Protein AF-A0A959SVX4-F1 (afdb_monomer_lite)

Sequence (154 aa):
MKWILQLVCLLATLPSFAQKDFEGRIIYKFKSKIFDEIGEGNHTRIIKNSSDTITAHFAPGKILITSNEGYEKERKFLILLDSAKAYTLDIDKKTYSVKDLVKTGVKQAERETIAGYTTIPYYNTGLSEKHQGLYVTNWYADDLYFKVPQELEV

Structure (mmCIF, N/CA/C/O backbone):
data_AF-A0A959SVX4-F1
#
_entry.id   AF-A0A959SVX4-F1
#
loop_
_atom_site.group_PDB
_atom_site.id
_atom_site.type_symbol
_atom_site.label_atom_id
_atom_site.label_alt_id
_atom_site.label_comp_id
_atom_site.label_asym_id
_atom_site.label_entity_id
_atom_site.label_seq_id
_atom_site.pdbx_PDB_ins_code
_atom_site.Cartn_x
_atom_site.Cartn_y
_atom_site.Cartn_z
_atom_site.occupancy
_atom_site.B_iso_or_equiv
_atom_site.auth_seq_id
_atom_site.auth_comp_id
_atom_site.auth_asym_id
_atom_site.auth_atom_id
_atom_site.pdbx_PDB_model_num
ATOM 1 N N . MET A 1 1 ? -1.893 -4.531 46.657 1.00 60.78 1 MET A N 1
ATOM 2 C CA . MET A 1 1 ? -2.749 -3.988 45.572 1.00 60.78 1 MET A CA 1
ATOM 3 C C . MET A 1 1 ? -2.085 -2.922 44.698 1.00 60.78 1 MET A C 1
ATOM 5 O O . MET A 1 1 ? -2.149 -3.080 43.491 1.00 60.78 1 MET A O 1
ATOM 9 N N . LYS A 1 2 ? -1.417 -1.886 45.236 1.00 71.62 2 LYS A N 1
ATOM 10 C CA . LYS A 1 2 ? -0.801 -0.807 44.416 1.00 71.62 2 LYS A CA 1
ATOM 11 C C . LYS A 1 2 ? 0.192 -1.297 43.339 1.00 71.62 2 LYS A C 1
ATOM 13 O O . LYS A 1 2 ? 0.177 -0.809 42.218 1.00 71.62 2 LYS A O 1
ATOM 18 N N . TRP A 1 3 ? 0.976 -2.319 43.665 1.00 82.00 3 TRP A N 1
ATOM 19 C CA . TRP A 1 3 ? 1.979 -2.947 42.795 1.00 82.00 3 TRP A CA 1
ATOM 20 C C . TRP A 1 3 ? 1.374 -3.671 41.580 1.00 82.00 3 TRP A C 1
ATOM 22 O O . TRP A 1 3 ? 1.976 -3.700 40.515 1.00 82.00 3 TRP A O 1
ATOM 32 N N . ILE A 1 4 ? 0.157 -4.214 41.720 1.00 88.44 4 ILE A N 1
ATOM 33 C CA . ILE A 1 4 ? -0.547 -4.914 40.633 1.00 88.44 4 ILE A CA 1
ATOM 34 C C . ILE A 1 4 ? -0.997 -3.902 39.576 1.00 88.44 4 ILE A C 1
ATOM 36 O O . ILE A 1 4 ? -0.813 -4.136 38.389 1.00 88.44 4 ILE A O 1
ATOM 40 N N . LEU A 1 5 ? -1.510 -2.742 40.003 1.00 86.44 5 LEU A N 1
ATOM 41 C CA . LEU A 1 5 ? -1.899 -1.663 39.092 1.00 86.44 5 LEU A CA 1
ATOM 42 C C . LEU A 1 5 ? -0.694 -1.136 38.296 1.00 86.44 5 LEU A C 1
ATOM 44 O O . LEU A 1 5 ? -0.789 -0.933 37.092 1.00 86.44 5 LEU A O 1
ATOM 48 N N . GLN A 1 6 ? 0.456 -0.967 38.956 1.00 88.50 6 GLN A N 1
ATOM 49 C CA . GLN A 1 6 ? 1.695 -0.542 38.298 1.00 88.50 6 GLN A CA 1
ATOM 50 C C . GLN A 1 6 ? 2.192 -1.576 37.281 1.00 88.50 6 GLN A C 1
ATOM 52 O O . GLN A 1 6 ? 2.595 -1.199 36.183 1.00 88.50 6 GLN A O 1
ATOM 57 N N . LEU A 1 7 ? 2.108 -2.869 37.614 1.00 89.38 7 LEU A N 1
ATOM 58 C CA . LEU A 1 7 ? 2.470 -3.956 36.706 1.00 89.38 7 LEU A CA 1
ATOM 59 C C . LEU A 1 7 ? 1.551 -3.999 35.475 1.00 89.38 7 LEU A C 1
ATOM 61 O O . LEU A 1 7 ? 2.034 -4.162 34.360 1.00 89.38 7 LEU A O 1
ATOM 65 N N . VAL A 1 8 ? 0.242 -3.801 35.660 1.00 86.38 8 VAL A N 1
ATOM 66 C CA . VAL A 1 8 ? -0.736 -3.764 34.560 1.00 86.38 8 VAL A CA 1
ATOM 67 C C . VAL A 1 8 ? -0.506 -2.553 33.651 1.00 86.38 8 VAL A C 1
ATOM 69 O O . VAL A 1 8 ? -0.485 -2.715 32.434 1.00 86.38 8 VAL A O 1
ATOM 72 N N . CYS A 1 9 ? -0.254 -1.363 34.206 1.00 83.38 9 CYS A N 1
ATOM 73 C CA . CYS A 1 9 ? 0.084 -0.182 33.402 1.00 83.38 9 CYS A CA 1
ATOM 74 C C . CYS A 1 9 ? 1.396 -0.366 32.620 1.00 83.38 9 CYS A C 1
ATOM 76 O O . CYS A 1 9 ? 1.492 0.048 31.465 1.00 83.38 9 CYS A O 1
ATOM 78 N N . LEU A 1 10 ? 2.397 -1.023 33.216 1.00 81.38 10 LEU A N 1
ATOM 79 C CA . LEU A 1 10 ? 3.652 -1.341 32.535 1.00 81.38 10 LEU A CA 1
ATOM 80 C C . LEU A 1 10 ? 3.422 -2.341 31.388 1.00 81.38 10 LEU A C 1
ATOM 82 O O . LEU A 1 10 ? 3.851 -2.098 30.266 1.00 81.38 10 LEU A O 1
ATOM 86 N N . LEU A 1 11 ? 2.680 -3.424 31.634 1.00 81.50 11 LEU A N 1
ATOM 87 C CA . LEU A 1 11 ? 2.371 -4.440 30.621 1.00 81.50 11 LEU A CA 1
ATOM 88 C C . LEU A 1 11 ? 1.507 -3.897 29.473 1.00 81.50 11 LEU A C 1
ATOM 90 O O . LEU A 1 11 ? 1.694 -4.312 28.334 1.00 81.50 11 LEU A O 1
ATOM 94 N N . ALA A 1 12 ? 0.615 -2.940 29.741 1.00 76.00 12 ALA A N 1
ATOM 95 C CA . ALA A 1 12 ? -0.225 -2.307 28.723 1.00 76.00 12 ALA A CA 1
ATOM 96 C C . ALA A 1 12 ? 0.541 -1.351 27.789 1.00 76.00 12 ALA A C 1
ATOM 98 O O . ALA A 1 12 ? 0.088 -1.097 26.677 1.00 76.00 12 ALA A O 1
ATOM 99 N N . THR A 1 13 ? 1.701 -0.829 28.206 1.00 72.75 13 THR A N 1
ATOM 100 C CA . THR A 1 13 ? 2.505 0.103 27.385 1.00 72.75 13 THR A CA 1
ATOM 101 C C . THR A 1 13 ? 3.544 -0.592 26.506 1.00 72.75 13 THR A C 1
ATOM 103 O O . THR A 1 13 ? 3.947 -0.037 25.487 1.00 72.75 13 THR A O 1
ATOM 106 N N . LEU A 1 14 ? 3.937 -1.824 26.843 1.00 68.44 14 LEU A N 1
ATOM 107 C CA . LEU A 1 14 ? 4.858 -2.642 26.048 1.00 68.44 14 LEU A CA 1
ATOM 108 C C . LEU A 1 14 ? 4.376 -2.966 24.614 1.00 68.44 14 LEU A C 1
ATOM 110 O O . LEU A 1 14 ? 5.198 -2.850 23.702 1.00 68.44 14 LEU A O 1
ATOM 114 N N . PRO A 1 15 ? 3.102 -3.334 24.347 1.00 66.38 15 PRO A N 1
ATOM 115 C CA . PRO A 1 15 ? 2.670 -3.670 22.987 1.00 66.38 15 PRO A CA 1
ATOM 116 C C . PRO A 1 15 ? 2.702 -2.474 22.026 1.00 66.38 15 PRO A C 1
ATOM 118 O O . PRO A 1 15 ? 2.961 -2.666 20.840 1.00 66.38 15 PRO A O 1
ATOM 121 N N . SER A 1 16 ? 2.548 -1.241 22.521 1.00 60.62 16 SER A N 1
ATOM 122 C CA . SER A 1 16 ? 2.612 -0.032 21.685 1.00 60.62 16 SER A CA 1
ATOM 123 C C . SER A 1 16 ? 3.992 0.210 21.065 1.00 60.62 16 SER A C 1
ATOM 125 O O . SER A 1 16 ? 4.091 0.871 20.036 1.00 60.62 16 SER A O 1
ATOM 127 N N . PHE A 1 17 ? 5.061 -0.340 21.650 1.00 58.19 17 PHE A N 1
ATOM 128 C CA . PHE A 1 17 ? 6.414 -0.258 21.088 1.00 58.19 17 PHE A CA 1
ATOM 129 C C . PHE A 1 17 ? 6.744 -1.407 20.127 1.00 58.19 17 PHE A C 1
ATOM 131 O O . PHE A 1 17 ? 7.714 -1.311 19.376 1.00 58.19 17 PHE A O 1
ATOM 138 N N . ALA A 1 18 ? 5.961 -2.490 20.134 1.00 56.56 18 ALA A N 1
ATOM 139 C CA . ALA A 1 18 ? 6.241 -3.679 19.330 1.00 56.56 18 ALA A CA 1
ATOM 140 C C . ALA A 1 18 ? 5.742 -3.562 17.881 1.00 56.56 18 ALA A C 1
ATOM 142 O O . ALA A 1 18 ? 6.196 -4.306 17.014 1.00 56.56 18 ALA A O 1
ATOM 143 N N . GLN A 1 19 ? 4.838 -2.622 17.602 1.00 57.16 19 GLN A N 1
ATOM 144 C CA . GLN A 1 19 ? 4.230 -2.450 16.287 1.00 57.16 19 GLN A CA 1
ATOM 145 C C . GLN A 1 19 ? 4.745 -1.168 15.624 1.00 57.16 19 GLN A C 1
ATOM 147 O O . GLN A 1 19 ? 4.005 -0.219 15.392 1.00 57.16 19 GLN A O 1
ATOM 152 N N . LYS A 1 20 ? 6.056 -1.113 15.353 1.00 65.00 20 LYS A N 1
ATOM 153 C CA . LYS A 1 20 ? 6.599 -0.063 14.486 1.00 65.00 20 LYS A CA 1
ATOM 154 C C . LYS A 1 20 ? 6.166 -0.361 13.050 1.00 65.00 20 LYS A C 1
ATOM 156 O O . LYS A 1 20 ? 6.416 -1.462 12.558 1.00 65.00 20 LYS A O 1
ATOM 161 N N . ASP A 1 21 ? 5.548 0.615 12.388 1.00 67.81 21 ASP A N 1
ATOM 162 C CA . ASP A 1 21 ? 5.220 0.514 10.967 1.00 67.81 21 ASP A CA 1
ATOM 163 C C . ASP A 1 21 ? 6.475 0.186 10.148 1.00 67.81 21 ASP A C 1
ATOM 165 O O . ASP A 1 21 ? 7.580 0.662 10.433 1.00 67.81 21 ASP A O 1
ATOM 169 N N . PHE A 1 22 ? 6.317 -0.660 9.129 1.00 73.94 22 PHE A N 1
ATOM 170 C CA . PHE A 1 22 ? 7.431 -1.056 8.276 1.00 73.94 22 PHE A CA 1
ATOM 171 C C . PHE A 1 22 ? 7.953 0.151 7.485 1.00 73.94 22 PHE A C 1
ATOM 173 O O . PHE A 1 22 ? 7.305 0.648 6.565 1.00 73.94 22 PHE A O 1
ATOM 180 N N . GLU A 1 23 ? 9.165 0.580 7.820 1.00 83.06 23 GLU A N 1
ATOM 181 C CA . GLU A 1 23 ? 9.951 1.554 7.069 1.00 83.06 23 GLU A CA 1
ATOM 182 C C . GLU A 1 23 ? 11.105 0.808 6.402 1.00 83.06 23 GLU A C 1
ATOM 184 O O . GLU A 1 23 ? 11.933 0.183 7.068 1.00 83.06 23 GLU A O 1
ATOM 189 N N . GLY A 1 24 ? 11.176 0.838 5.077 1.00 86.12 24 GLY A N 1
ATOM 190 C CA . GLY A 1 24 ? 12.176 0.047 4.375 1.00 86.12 24 GLY A CA 1
ATOM 191 C C . GLY A 1 24 ? 11.952 -0.017 2.879 1.00 86.12 24 GLY A C 1
ATOM 192 O O . GLY A 1 24 ? 11.125 0.696 2.314 1.00 86.12 24 GLY A O 1
ATOM 193 N N . ARG A 1 25 ? 12.715 -0.882 2.212 1.00 91.56 25 ARG A N 1
ATOM 194 C CA . ARG A 1 25 ? 12.551 -1.142 0.782 1.00 91.56 25 ARG A CA 1
ATOM 195 C C . ARG A 1 25 ? 12.384 -2.628 0.526 1.00 91.56 25 ARG A C 1
ATOM 197 O O . ARG A 1 25 ? 13.143 -3.434 1.060 1.00 91.56 25 ARG A O 1
ATOM 204 N N . ILE A 1 26 ? 11.433 -2.969 -0.330 1.00 86.81 26 ILE A N 1
ATOM 205 C CA . ILE A 1 26 ? 11.270 -4.314 -0.876 1.00 86.81 26 ILE A CA 1
ATOM 206 C C . ILE A 1 26 ? 11.646 -4.250 -2.353 1.00 86.81 26 ILE A C 1
ATOM 208 O O . ILE A 1 26 ? 11.149 -3.397 -3.085 1.00 86.81 26 ILE A O 1
ATOM 212 N N . ILE A 1 27 ? 12.550 -5.130 -2.779 1.00 87.94 27 ILE A N 1
ATOM 213 C CA . ILE A 1 27 ? 13.031 -5.199 -4.161 1.00 87.94 27 ILE A CA 1
ATOM 214 C C . ILE A 1 27 ? 12.578 -6.529 -4.749 1.00 87.94 27 ILE A 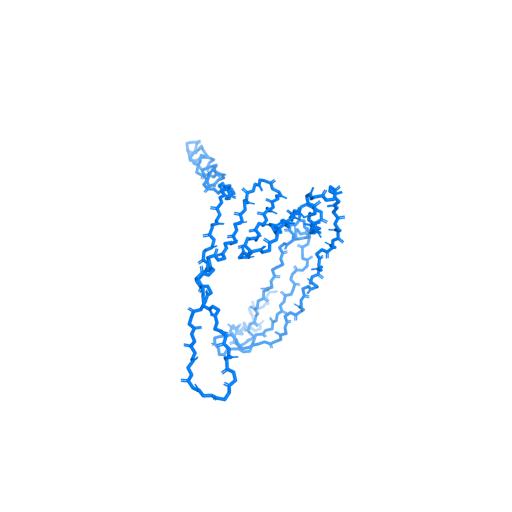C 1
ATOM 216 O O . ILE A 1 27 ? 13.064 -7.588 -4.353 1.00 87.94 27 ILE A O 1
ATOM 220 N N . TYR A 1 28 ? 11.692 -6.461 -5.730 1.00 83.31 28 TYR A N 1
ATOM 221 C CA . TYR A 1 28 ? 11.291 -7.591 -6.550 1.00 83.31 28 TYR A CA 1
ATOM 222 C C . TYR A 1 28 ? 12.148 -7.608 -7.811 1.00 83.31 28 TYR A C 1
ATOM 224 O O . TYR A 1 28 ? 12.219 -6.619 -8.540 1.00 83.31 28 TYR A O 1
ATOM 232 N N . LYS A 1 29 ? 12.829 -8.729 -8.055 1.00 81.94 29 LYS A N 1
ATOM 233 C CA . LYS A 1 29 ? 13.622 -8.945 -9.267 1.00 81.94 29 LYS A CA 1
ATOM 234 C C . LYS A 1 29 ? 12.929 -9.997 -10.114 1.00 81.94 29 LYS A C 1
ATOM 236 O O . LYS A 1 29 ? 12.784 -11.136 -9.675 1.00 81.94 29 LYS A O 1
ATOM 241 N N . PHE A 1 30 ? 12.555 -9.625 -11.326 1.00 77.12 30 PHE A N 1
ATOM 242 C CA . PHE A 1 30 ? 11.969 -10.519 -12.307 1.00 77.12 30 PHE A CA 1
ATOM 243 C C . PHE A 1 30 ? 13.017 -10.815 -13.374 1.00 77.12 30 PHE A C 1
ATOM 245 O O . PHE A 1 30 ? 13.780 -9.946 -13.792 1.00 77.12 30 PHE A O 1
ATOM 252 N N . LYS A 1 31 ? 13.091 -12.075 -13.792 1.00 69.56 31 LYS A N 1
ATOM 253 C CA . LYS A 1 31 ? 13.867 -12.467 -14.966 1.00 69.56 31 LYS A CA 1
ATOM 254 C C . LYS A 1 31 ? 12.866 -12.771 -16.064 1.00 69.56 31 LYS A C 1
ATOM 256 O O . LYS A 1 31 ? 12.273 -13.849 -16.056 1.00 69.56 31 LYS A O 1
ATOM 261 N N . SER A 1 32 ? 12.662 -11.826 -16.970 1.00 60.72 32 SER A N 1
ATOM 262 C CA . SER A 1 32 ? 11.887 -12.071 -18.178 1.00 60.72 32 SER A CA 1
ATOM 263 C C . SER A 1 32 ? 12.827 -12.653 -19.239 1.00 60.72 32 SER A C 1
ATOM 265 O O . SER A 1 32 ? 13.925 -12.150 -19.483 1.00 60.72 32 SER A O 1
ATOM 267 N N . LYS A 1 33 ? 12.435 -13.790 -19.822 1.00 58.25 33 LYS A N 1
ATOM 268 C CA . LYS A 1 33 ? 13.069 -14.306 -21.038 1.00 58.25 33 LYS A CA 1
ATOM 269 C C . LYS A 1 33 ? 12.275 -13.741 -22.201 1.00 58.25 33 LYS A C 1
ATOM 271 O O . LYS A 1 33 ? 11.133 -14.142 -22.402 1.00 58.25 33 LYS A O 1
ATOM 276 N N . ILE A 1 34 ? 12.862 -12.795 -22.922 1.00 60.69 34 ILE A N 1
ATOM 277 C CA . ILE A 1 34 ? 12.274 -12.294 -24.162 1.00 60.69 34 ILE A CA 1
ATOM 278 C C . ILE A 1 34 ? 12.641 -13.296 -25.260 1.00 60.69 34 ILE A C 1
ATOM 280 O O . ILE A 1 34 ? 13.826 -13.532 -25.525 1.00 60.69 34 ILE A O 1
ATOM 284 N N . PHE A 1 35 ? 11.621 -13.923 -25.840 1.00 56.78 35 PHE A N 1
ATOM 285 C CA . PHE A 1 35 ? 11.746 -14.810 -26.991 1.00 56.78 35 PHE A CA 1
ATOM 286 C C . PHE A 1 35 ? 11.304 -14.031 -28.231 1.00 56.78 35 PHE A C 1
ATOM 288 O O . PHE A 1 35 ? 10.185 -13.527 -28.247 1.00 56.78 35 PHE A O 1
ATOM 295 N N . ASP A 1 36 ? 12.165 -13.935 -29.244 1.00 53.75 36 ASP A N 1
ATOM 296 C CA . ASP A 1 36 ? 11.730 -13.526 -30.585 1.00 53.75 36 ASP A CA 1
ATOM 297 C C . ASP A 1 36 ? 11.251 -14.774 -31.329 1.00 53.75 36 ASP A C 1
ATOM 299 O O . ASP A 1 36 ? 11.990 -15.761 -31.444 1.00 53.75 36 ASP A O 1
ATOM 303 N N . GLU A 1 37 ? 10.028 -14.725 -31.855 1.00 53.09 37 GLU A N 1
ATOM 304 C CA . GLU A 1 37 ? 9.607 -15.623 -32.926 1.00 53.09 37 GLU A CA 1
ATOM 305 C C . GLU A 1 37 ? 10.208 -15.116 -34.237 1.00 53.09 37 GLU A C 1
ATOM 307 O O . GLU A 1 37 ? 9.753 -14.138 -34.829 1.00 53.09 37 GLU A O 1
ATOM 312 N N . ILE A 1 38 ? 11.266 -15.783 -34.692 1.00 51.44 38 ILE A N 1
ATOM 313 C CA . ILE A 1 38 ? 11.765 -15.619 -36.056 1.00 51.44 38 ILE A CA 1
ATOM 314 C C . ILE A 1 38 ? 10.902 -16.530 -36.938 1.00 51.44 38 ILE A C 1
ATOM 316 O O . ILE A 1 38 ? 10.760 -17.717 -36.641 1.00 51.44 38 ILE A O 1
ATOM 320 N N . GLY A 1 39 ? 10.291 -15.955 -37.976 1.00 49.72 39 GLY A N 1
ATOM 321 C CA . GLY A 1 39 ? 9.356 -16.635 -38.875 1.00 49.72 39 GLY A CA 1
ATOM 322 C C . GLY A 1 39 ? 9.866 -17.958 -39.463 1.00 49.72 39 GLY A C 1
ATOM 323 O O . GLY A 1 39 ? 11.067 -18.160 -39.626 1.00 49.72 39 GLY A O 1
ATOM 324 N N . GLU A 1 40 ? 8.899 -18.836 -39.758 1.00 52.12 40 GLU A N 1
ATOM 325 C CA . GLU A 1 40 ? 8.991 -20.132 -40.456 1.00 52.12 40 GLU A CA 1
ATOM 326 C C . GLU A 1 40 ? 10.288 -20.931 -40.236 1.00 52.12 40 GLU A C 1
ATOM 328 O O . GLU A 1 40 ? 11.102 -21.118 -41.138 1.00 52.12 40 GLU A O 1
ATOM 333 N N . GLY A 1 41 ? 10.447 -21.481 -39.028 1.00 49.06 41 GLY A N 1
ATOM 334 C CA . GLY A 1 41 ? 11.424 -22.545 -38.786 1.00 49.06 41 GLY A CA 1
ATOM 335 C C . GLY A 1 41 ? 11.924 -22.644 -37.351 1.00 49.06 41 GLY A C 1
ATOM 336 O O . GLY A 1 41 ? 13.090 -22.371 -37.113 1.00 49.06 41 GLY A O 1
ATOM 337 N N . ASN A 1 42 ? 11.055 -23.030 -36.406 1.00 52.03 42 ASN A N 1
ATOM 338 C CA . ASN A 1 42 ? 11.334 -23.657 -35.093 1.00 52.03 42 ASN A CA 1
ATOM 339 C C . ASN A 1 42 ? 12.697 -23.401 -34.402 1.00 52.03 42 ASN A C 1
ATOM 341 O O . ASN A 1 42 ? 13.285 -24.305 -33.801 1.00 52.03 42 ASN A O 1
ATOM 345 N N . HIS A 1 43 ? 13.189 -22.166 -34.403 1.00 49.78 43 HIS A N 1
ATOM 346 C CA . HIS A 1 43 ? 14.388 -21.772 -33.674 1.00 49.78 43 HIS A CA 1
ATOM 347 C C . HIS A 1 43 ? 14.091 -20.521 -32.846 1.00 49.78 43 HIS A C 1
ATOM 349 O O . HIS A 1 43 ? 14.370 -19.396 -33.248 1.00 49.78 43 HIS A O 1
ATOM 355 N N . THR A 1 44 ? 13.540 -20.721 -31.646 1.00 54.12 44 THR A N 1
ATOM 356 C CA . THR A 1 44 ? 13.452 -19.671 -30.622 1.00 54.12 44 THR A CA 1
ATOM 357 C C . THR A 1 44 ? 14.854 -19.332 -30.124 1.00 54.12 44 THR A C 1
ATOM 359 O O . THR A 1 44 ? 15.476 -20.121 -29.405 1.00 54.12 44 THR A O 1
ATOM 362 N N . ARG A 1 45 ? 15.363 -18.150 -30.479 1.00 52.97 45 ARG A N 1
ATOM 363 C CA . ARG A 1 45 ? 16.611 -17.614 -29.926 1.00 52.97 45 ARG A CA 1
ATOM 364 C C . ARG A 1 45 ? 16.275 -16.763 -28.701 1.00 52.97 45 ARG A C 1
ATOM 366 O O . ARG A 1 45 ? 15.504 -15.816 -28.797 1.00 52.97 45 ARG A O 1
ATOM 373 N N . ILE A 1 46 ? 16.860 -17.076 -27.542 1.00 55.59 46 ILE A N 1
ATOM 374 C CA . ILE A 1 46 ? 16.799 -16.177 -26.378 1.00 55.59 46 ILE A CA 1
ATOM 375 C C . ILE A 1 46 ? 17.712 -14.992 -26.692 1.00 55.59 46 ILE A C 1
ATOM 377 O O . ILE A 1 46 ? 18.933 -15.150 -26.742 1.00 55.59 46 ILE A O 1
ATOM 381 N N . ILE A 1 47 ? 17.131 -13.820 -26.942 1.00 54.03 47 ILE A N 1
ATOM 382 C CA . ILE A 1 47 ? 17.894 -12.632 -27.351 1.00 54.03 47 ILE A CA 1
ATOM 383 C C . ILE A 1 47 ? 18.455 -11.886 -26.143 1.00 54.03 47 ILE A C 1
ATOM 385 O O . ILE A 1 47 ? 19.519 -11.269 -26.240 1.00 54.03 47 ILE A O 1
ATOM 389 N N . LYS A 1 48 ? 17.785 -11.940 -24.984 1.00 54.66 48 LYS A N 1
ATOM 390 C CA . LYS A 1 48 ? 18.240 -11.184 -23.816 1.00 54.66 48 LYS A CA 1
ATOM 391 C C . LYS A 1 48 ? 17.628 -11.645 -22.505 1.00 54.66 48 LYS A C 1
ATOM 393 O O . LYS A 1 48 ? 16.449 -11.974 -22.438 1.00 54.66 48 LYS A O 1
ATOM 398 N N . ASN A 1 49 ? 18.441 -11.574 -21.454 1.00 55.25 49 ASN A N 1
ATOM 399 C CA . ASN A 1 49 ? 17.970 -11.576 -20.074 1.00 55.25 49 ASN A CA 1
ATOM 400 C C . ASN A 1 49 ? 17.727 -10.114 -19.667 1.00 55.25 49 ASN A C 1
ATOM 402 O O . ASN A 1 49 ? 18.681 -9.423 -19.307 1.00 55.25 49 ASN A O 1
ATOM 406 N N . SER A 1 50 ? 16.490 -9.625 -19.737 1.00 59.56 50 SER A N 1
ATOM 407 C CA . SER A 1 50 ? 16.107 -8.392 -19.038 1.00 59.56 50 SER A CA 1
ATOM 408 C C . SER A 1 50 ? 15.863 -8.736 -17.572 1.00 59.56 50 SER A C 1
ATOM 410 O O . SER A 1 50 ? 15.058 -9.609 -17.239 1.00 59.56 50 SER A O 1
ATOM 412 N N . SER A 1 51 ? 16.628 -8.110 -16.677 1.00 65.88 51 SER A N 1
ATOM 413 C CA . SER A 1 51 ? 16.329 -8.161 -15.248 1.00 65.88 51 SER A CA 1
ATOM 414 C C . SER A 1 51 ? 15.432 -6.981 -14.915 1.00 65.88 51 SER A C 1
ATOM 416 O O . SER A 1 51 ? 15.930 -5.895 -14.615 1.00 65.88 51 SER A O 1
ATOM 418 N N . ASP A 1 52 ? 14.127 -7.192 -14.994 1.00 77.19 52 ASP A N 1
ATOM 419 C CA . ASP A 1 52 ? 13.169 -6.171 -14.598 1.00 77.19 52 ASP A CA 1
ATOM 420 C C . ASP A 1 52 ? 13.159 -6.090 -13.071 1.00 77.19 52 ASP A C 1
ATOM 422 O O . ASP A 1 52 ? 13.213 -7.107 -12.368 1.00 77.19 52 ASP A O 1
ATOM 426 N N . THR A 1 53 ? 13.147 -4.877 -12.529 1.00 81.94 53 THR A N 1
ATOM 427 C CA . THR A 1 53 ? 13.145 -4.680 -11.077 1.00 81.94 53 THR A CA 1
ATOM 428 C C . THR A 1 53 ? 12.032 -3.738 -10.667 1.00 81.94 53 THR A C 1
ATOM 430 O O . THR A 1 53 ? 11.915 -2.637 -11.195 1.00 81.94 53 THR A O 1
ATOM 433 N N . ILE A 1 54 ? 11.231 -4.167 -9.695 1.00 84.69 54 ILE A N 1
ATOM 434 C CA . ILE A 1 54 ? 10.240 -3.318 -9.040 1.00 84.69 54 ILE A CA 1
ATOM 435 C C . ILE A 1 54 ? 10.711 -3.096 -7.610 1.00 84.69 54 ILE A C 1
ATOM 437 O O . ILE A 1 54 ? 10.888 -4.045 -6.849 1.00 84.69 54 ILE A O 1
ATOM 441 N N . THR A 1 55 ? 10.921 -1.841 -7.231 1.00 88.38 55 THR A N 1
ATOM 442 C CA . THR A 1 55 ? 11.303 -1.467 -5.869 1.00 88.38 55 THR A CA 1
ATOM 443 C C . THR A 1 55 ? 10.176 -0.689 -5.213 1.00 88.38 55 THR A C 1
ATOM 445 O O . THR A 1 55 ? 9.800 0.370 -5.701 1.00 88.38 55 THR A O 1
ATOM 448 N N .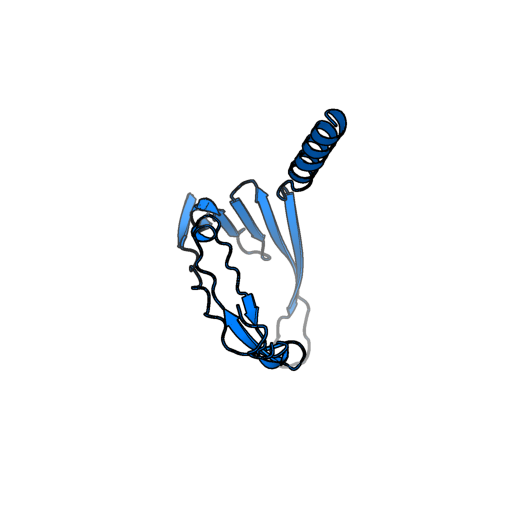 ALA A 1 56 ? 9.669 -1.181 -4.088 1.00 88.50 56 ALA A N 1
ATOM 449 C CA . ALA A 1 56 ? 8.711 -0.474 -3.248 1.00 88.50 56 ALA A CA 1
ATOM 450 C C . ALA A 1 56 ? 9.430 0.092 -2.016 1.00 88.50 56 ALA A C 1
ATOM 452 O O . ALA A 1 56 ? 9.997 -0.664 -1.228 1.00 88.50 56 ALA A O 1
ATOM 453 N N . HIS A 1 57 ? 9.417 1.413 -1.858 1.00 90.00 57 HIS A N 1
ATOM 454 C CA . HIS A 1 57 ? 9.943 2.124 -0.696 1.00 90.00 57 HIS A CA 1
ATOM 455 C C . HIS A 1 57 ? 8.789 2.540 0.211 1.00 90.00 57 HIS A C 1
ATOM 457 O O . HIS A 1 57 ? 7.885 3.255 -0.223 1.00 90.00 57 HIS A O 1
ATOM 463 N N . PHE A 1 58 ? 8.855 2.119 1.466 1.00 88.62 58 PHE A N 1
ATOM 464 C CA . PHE A 1 58 ? 7.860 2.379 2.493 1.00 88.62 58 PHE A CA 1
ATOM 465 C C . PHE A 1 58 ? 8.411 3.427 3.451 1.00 88.62 58 PHE A C 1
ATOM 467 O O . PHE A 1 58 ? 9.490 3.257 4.025 1.00 88.62 58 PHE A O 1
ATOM 474 N N . ALA A 1 59 ? 7.675 4.522 3.585 1.00 87.00 59 ALA A N 1
ATOM 475 C CA . ALA A 1 59 ? 7.944 5.589 4.532 1.00 87.00 59 ALA A CA 1
ATOM 476 C C . ALA A 1 59 ? 6.627 5.978 5.223 1.00 87.00 59 ALA A C 1
ATOM 478 O O . ALA A 1 59 ? 5.552 5.665 4.700 1.00 87.00 59 ALA A O 1
ATOM 479 N N . PRO A 1 60 ? 6.674 6.690 6.360 1.00 84.31 60 PRO A N 1
ATOM 480 C CA . PRO A 1 60 ? 5.460 7.098 7.059 1.00 84.31 60 PRO A CA 1
ATOM 481 C C . PRO A 1 60 ? 4.480 7.819 6.121 1.00 84.31 60 PRO A C 1
ATOM 483 O O . PRO A 1 60 ? 4.833 8.815 5.484 1.00 84.31 60 PRO A O 1
ATOM 486 N N . GLY A 1 61 ? 3.268 7.267 5.990 1.00 80.75 61 GLY A N 1
ATOM 487 C CA . GLY A 1 61 ? 2.172 7.824 5.188 1.00 80.75 61 GLY A CA 1
ATOM 488 C C . GLY A 1 61 ? 2.315 7.734 3.661 1.00 80.75 61 GLY A C 1
ATOM 489 O O . GLY A 1 61 ? 1.435 8.224 2.950 1.00 80.75 61 GLY A O 1
ATOM 490 N N . LYS A 1 62 ? 3.383 7.126 3.123 1.00 87.94 62 LYS A N 1
ATOM 491 C CA . LYS A 1 62 ? 3.621 7.089 1.670 1.00 87.94 62 LYS A CA 1
ATOM 492 C C . LYS A 1 62 ? 4.370 5.851 1.191 1.00 87.94 62 LYS A C 1
ATOM 494 O O . LYS A 1 62 ? 5.247 5.320 1.868 1.00 87.94 62 LYS A O 1
ATOM 499 N N . ILE A 1 63 ? 4.077 5.449 -0.041 1.00 87.75 63 ILE A N 1
ATOM 500 C CA . ILE A 1 63 ? 4.740 4.335 -0.718 1.00 87.75 63 ILE A CA 1
ATOM 501 C C . ILE A 1 63 ? 5.231 4.822 -2.079 1.00 87.75 63 ILE A C 1
ATOM 503 O O . ILE A 1 63 ? 4.444 5.332 -2.872 1.00 87.75 63 ILE A O 1
ATOM 507 N N . LEU A 1 64 ? 6.523 4.667 -2.366 1.00 90.38 64 LEU A N 1
ATOM 508 C CA . LEU A 1 64 ? 7.098 4.956 -3.681 1.00 90.38 64 LEU A CA 1
ATOM 509 C C . LEU A 1 64 ? 7.451 3.644 -4.382 1.00 90.38 64 LEU A C 1
ATOM 511 O O . LEU A 1 64 ? 8.345 2.924 -3.942 1.00 90.38 64 LEU A O 1
ATOM 515 N N . ILE A 1 65 ? 6.774 3.360 -5.486 1.00 88.56 65 ILE A N 1
ATOM 516 C CA . ILE A 1 65 ? 7.025 2.210 -6.347 1.00 88.56 65 ILE A CA 1
ATOM 517 C C . ILE A 1 65 ? 7.828 2.684 -7.555 1.00 88.56 65 ILE A C 1
ATOM 519 O O . ILE A 1 65 ? 7.390 3.550 -8.308 1.00 88.56 65 ILE A O 1
ATOM 523 N N . THR A 1 66 ? 8.991 2.089 -7.756 1.00 88.38 66 THR A N 1
ATOM 524 C CA . THR A 1 66 ? 9.843 2.308 -8.920 1.00 88.38 66 THR A CA 1
ATOM 525 C C . THR A 1 66 ? 9.855 1.036 -9.754 1.00 88.38 66 THR A C 1
ATOM 527 O O . THR A 1 66 ? 10.259 -0.004 -9.237 1.00 88.38 66 THR A O 1
ATOM 530 N N . SER A 1 67 ? 9.444 1.108 -11.019 1.00 84.06 67 SER A N 1
ATOM 531 C CA . SER A 1 67 ? 9.619 0.024 -11.990 1.00 84.06 67 SER A CA 1
ATOM 532 C C . SER A 1 67 ? 10.754 0.373 -12.944 1.00 84.06 67 SER A C 1
ATOM 534 O O . SER A 1 67 ? 10.793 1.470 -13.510 1.00 84.06 67 SER A O 1
ATOM 536 N N . ASN A 1 68 ? 11.683 -0.559 -13.099 1.00 79.62 68 ASN A N 1
ATOM 537 C CA . ASN A 1 68 ? 12.743 -0.517 -14.089 1.00 79.62 68 ASN A CA 1
ATOM 538 C C . ASN A 1 68 ? 12.564 -1.747 -14.987 1.00 79.62 68 ASN A C 1
ATOM 540 O O . ASN A 1 68 ? 12.992 -2.848 -14.630 1.00 79.62 68 ASN A O 1
ATOM 544 N N . GLU A 1 69 ? 11.829 -1.553 -16.081 1.00 69.44 69 GLU A N 1
ATOM 545 C CA . GLU A 1 69 ? 11.518 -2.559 -17.100 1.00 69.44 69 GLU A CA 1
ATOM 546 C C . GLU A 1 69 ? 12.525 -2.424 -18.252 1.00 69.44 69 GLU A C 1
ATOM 548 O O . GLU A 1 69 ? 12.420 -1.538 -19.100 1.00 69.44 69 GLU A O 1
ATOM 553 N N . GLY A 1 70 ? 13.530 -3.300 -18.279 1.00 66.50 70 GLY A N 1
ATOM 554 C CA . GLY A 1 70 ? 14.516 -3.396 -19.357 1.00 66.50 70 GLY A CA 1
ATOM 555 C C . GLY A 1 70 ? 15.153 -2.070 -19.811 1.00 66.50 70 GLY A C 1
ATOM 556 O O . GLY A 1 70 ? 15.936 -1.461 -19.087 1.00 66.50 70 GLY A O 1
ATOM 557 N N . TYR A 1 71 ? 14.889 -1.701 -21.074 1.00 55.41 71 TYR A N 1
ATOM 558 C CA . TYR A 1 71 ? 15.399 -0.499 -21.761 1.00 55.41 71 TYR A CA 1
ATOM 559 C C . TYR A 1 71 ? 14.454 0.704 -21.671 1.00 55.41 71 TYR A C 1
ATOM 561 O O . TYR A 1 71 ? 14.772 1.773 -22.202 1.00 55.41 71 TYR A O 1
ATOM 569 N N . GLU A 1 72 ? 13.283 0.539 -21.057 1.00 59.72 72 GLU A N 1
ATOM 570 C CA . GLU A 1 72 ? 12.361 1.647 -20.872 1.00 59.72 72 GLU A CA 1
ATOM 571 C C . GLU A 1 72 ? 12.806 2.565 -19.730 1.00 59.72 72 GLU A C 1
ATOM 573 O O . GLU A 1 72 ? 13.545 2.187 -18.820 1.00 59.72 72 GLU A O 1
ATOM 578 N N . LYS A 1 73 ? 12.355 3.820 -19.797 1.00 66.88 73 LYS A N 1
ATOM 579 C CA . LYS A 1 73 ? 12.617 4.819 -18.761 1.00 66.88 73 LYS A CA 1
ATOM 580 C C . LYS A 1 73 ? 12.028 4.375 -17.423 1.00 66.88 73 LYS A C 1
ATOM 582 O O . LYS A 1 73 ? 10.903 3.887 -17.364 1.00 66.88 73 LYS A O 1
ATOM 587 N N . GLU A 1 74 ? 12.783 4.624 -16.355 1.00 78.19 74 GLU A N 1
ATOM 588 C CA . GLU A 1 74 ? 12.378 4.395 -14.967 1.00 78.19 74 GLU A CA 1
ATOM 589 C C . GLU A 1 74 ? 10.997 5.020 -14.695 1.00 78.19 74 GLU A C 1
ATOM 591 O O . GLU A 1 74 ? 10.824 6.238 -14.785 1.00 78.19 74 GLU A O 1
ATOM 596 N N . ARG A 1 75 ? 10.006 4.193 -14.341 1.00 79.88 75 ARG A N 1
ATOM 597 C CA . ARG A 1 75 ? 8.655 4.656 -13.994 1.00 79.88 75 ARG A CA 1
ATOM 598 C C . ARG A 1 75 ? 8.522 4.752 -12.482 1.00 79.88 75 ARG A C 1
ATOM 600 O O . ARG A 1 75 ? 8.828 3.796 -11.770 1.00 79.88 75 ARG A O 1
ATOM 607 N N . LYS A 1 76 ? 8.043 5.894 -11.985 1.00 84.75 76 LYS A N 1
ATOM 608 C CA . LYS A 1 76 ? 7.860 6.149 -10.548 1.00 84.75 76 LYS A CA 1
ATOM 609 C C . LYS A 1 76 ? 6.396 6.413 -10.229 1.00 84.75 76 LYS A C 1
ATOM 611 O O . LYS A 1 76 ? 5.781 7.310 -10.800 1.00 84.75 76 LYS A O 1
ATOM 616 N N . PHE A 1 77 ? 5.868 5.667 -9.270 1.00 85.69 77 PHE A N 1
ATOM 617 C CA . PHE A 1 77 ? 4.518 5.807 -8.745 1.00 85.69 77 PHE A CA 1
ATOM 618 C C . PHE A 1 77 ? 4.587 6.127 -7.256 1.00 85.69 77 PHE A C 1
ATOM 620 O O . PHE A 1 77 ? 5.136 5.354 -6.478 1.00 85.69 77 PHE A O 1
ATOM 627 N N . LEU A 1 78 ? 4.031 7.262 -6.849 1.00 87.06 78 LEU A N 1
ATOM 628 C CA . LEU A 1 78 ? 3.926 7.660 -5.452 1.00 87.06 78 LEU A CA 1
ATOM 629 C C . LEU A 1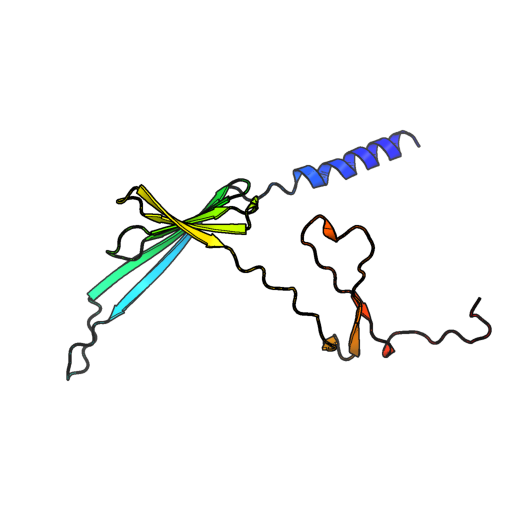 78 ? 2.481 7.492 -4.990 1.00 87.06 78 LEU A C 1
ATOM 631 O O . LEU A 1 78 ? 1.563 8.054 -5.576 1.00 87.06 78 LEU A O 1
ATOM 635 N N . ILE A 1 79 ? 2.286 6.739 -3.920 1.00 84.56 79 ILE A N 1
ATOM 636 C CA . ILE A 1 79 ? 1.001 6.555 -3.257 1.00 84.56 79 ILE A CA 1
ATOM 637 C C . ILE A 1 79 ? 1.064 7.312 -1.937 1.00 84.56 79 ILE A C 1
ATOM 639 O O . ILE A 1 79 ? 1.948 7.053 -1.118 1.00 84.56 79 ILE A O 1
ATOM 643 N N . LEU A 1 80 ? 0.134 8.241 -1.739 1.00 81.31 80 LEU A N 1
ATOM 644 C CA . LEU A 1 80 ? -0.047 8.955 -0.479 1.00 81.31 80 LEU A CA 1
ATOM 645 C C . LEU A 1 80 ? -1.275 8.370 0.229 1.00 81.31 80 LEU A C 1
ATOM 647 O O . LEU A 1 80 ? -2.386 8.405 -0.307 1.00 81.31 80 LEU A O 1
ATOM 651 N N . LEU A 1 81 ? -1.059 7.775 1.404 1.00 77.31 81 LEU A N 1
ATOM 652 C CA . LEU A 1 81 ? -2.089 7.008 2.118 1.00 77.31 81 LEU A CA 1
ATOM 653 C C . LEU A 1 81 ? -3.151 7.914 2.753 1.00 77.31 81 LEU A C 1
ATOM 655 O O . LEU A 1 81 ? -4.315 7.537 2.837 1.00 77.31 81 LEU A O 1
ATOM 659 N N . ASP A 1 82 ? -2.758 9.123 3.146 1.00 75.12 82 ASP A N 1
ATOM 660 C CA . ASP A 1 82 ? -3.616 10.149 3.747 1.00 75.12 82 ASP A CA 1
ATOM 661 C C . ASP A 1 82 ? -4.628 10.756 2.761 1.00 75.12 82 ASP A C 1
ATOM 663 O O . ASP A 1 82 ? -5.744 11.113 3.136 1.00 75.12 82 ASP A O 1
ATOM 667 N N . SER A 1 83 ? -4.255 10.855 1.488 1.00 69.94 83 SER A N 1
ATOM 668 C CA . SER A 1 83 ? -5.037 11.534 0.453 1.00 69.94 83 SER A CA 1
ATOM 669 C C . SER A 1 83 ? -5.805 10.584 -0.461 1.00 69.94 83 SER A C 1
ATOM 671 O O . SER A 1 83 ? -6.549 11.058 -1.319 1.00 69.94 83 SER A O 1
ATOM 673 N N . ALA A 1 84 ? -5.653 9.264 -0.281 1.00 71.38 84 ALA A N 1
ATOM 674 C CA . ALA A 1 84 ? -6.208 8.234 -1.161 1.00 71.38 84 ALA A CA 1
ATOM 675 C C . ALA A 1 84 ? -5.911 8.514 -2.650 1.00 71.38 84 ALA A C 1
ATOM 677 O O . ALA A 1 84 ? -6.753 8.290 -3.520 1.0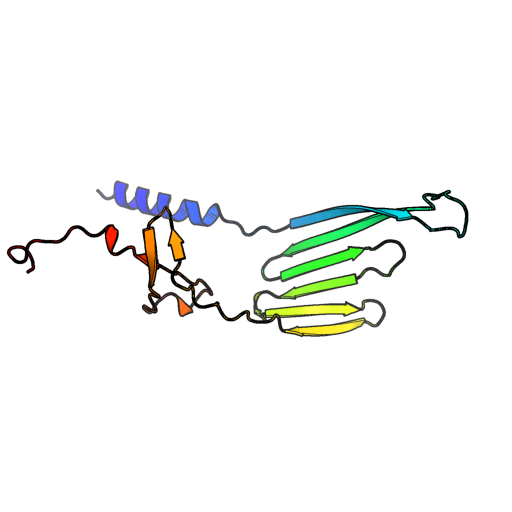0 71.38 84 ALA A O 1
ATOM 678 N N . LYS A 1 85 ? -4.712 9.028 -2.947 1.00 78.75 85 LYS A N 1
ATOM 679 C CA . LYS A 1 85 ? -4.278 9.409 -4.296 1.00 78.75 85 LYS A CA 1
ATOM 680 C C . LYS A 1 85 ? -3.018 8.659 -4.693 1.00 78.75 85 LYS A C 1
ATOM 682 O O . LYS A 1 85 ? -2.095 8.472 -3.899 1.00 78.75 85 LYS A O 1
ATOM 687 N N . ALA A 1 86 ? -2.978 8.273 -5.960 1.00 82.12 86 ALA A N 1
ATOM 688 C CA . ALA A 1 86 ? -1.794 7.776 -6.631 1.00 82.12 86 ALA A CA 1
ATOM 689 C C . ALA A 1 86 ? -1.291 8.826 -7.626 1.00 82.12 86 ALA A C 1
ATOM 691 O O . ALA A 1 86 ? -2.056 9.414 -8.392 1.00 82.12 86 ALA A O 1
ATOM 692 N N . TYR A 1 87 ? 0.015 9.036 -7.633 1.00 85.00 87 TYR A N 1
ATOM 693 C CA . TYR A 1 87 ? 0.714 9.979 -8.488 1.00 85.00 87 TYR A CA 1
ATOM 694 C C . TYR A 1 87 ? 1.662 9.189 -9.380 1.00 85.00 87 TYR A C 1
ATOM 696 O O . TYR A 1 87 ? 2.498 8.437 -8.885 1.00 85.00 87 TYR A O 1
ATOM 704 N N . THR A 1 88 ? 1.556 9.360 -10.693 1.00 86.44 88 THR A N 1
ATOM 705 C CA . THR A 1 88 ? 2.572 8.866 -11.633 1.00 86.44 88 THR A CA 1
ATOM 706 C C . THR A 1 88 ? 3.507 10.019 -11.950 1.00 86.44 88 THR A C 1
ATOM 708 O O . THR A 1 88 ? 3.042 11.088 -12.346 1.00 86.44 88 THR A O 1
ATOM 711 N N . LEU A 1 89 ? 4.803 9.828 -11.722 1.00 84.75 89 LEU A N 1
ATOM 712 C CA . LEU A 1 89 ? 5.818 10.869 -11.842 1.00 84.75 89 LEU A CA 1
ATOM 713 C C . LEU A 1 89 ? 6.585 10.697 -13.159 1.00 84.75 89 LEU A C 1
ATOM 715 O O . LEU A 1 89 ? 7.181 9.645 -13.391 1.00 84.75 89 LEU A O 1
ATOM 719 N N . ASP A 1 90 ? 6.613 11.745 -13.984 1.00 83.69 90 ASP A N 1
ATOM 720 C CA . ASP A 1 90 ? 7.496 11.863 -15.150 1.00 83.69 90 ASP A CA 1
ATOM 721 C 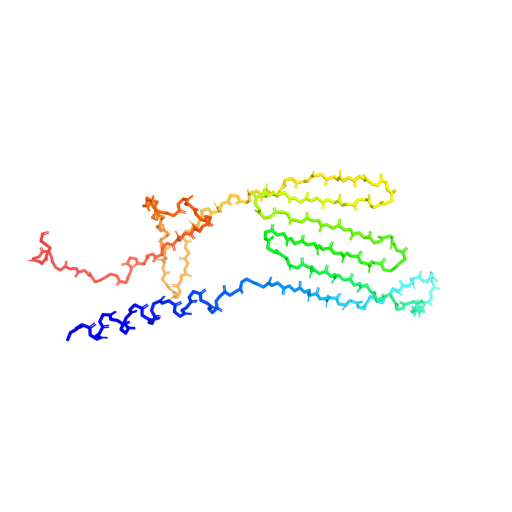C . ASP A 1 90 ? 8.656 12.795 -14.775 1.00 83.69 90 ASP A C 1
ATOM 723 O O . ASP A 1 90 ? 8.505 14.020 -14.690 1.00 83.69 90 ASP A O 1
ATOM 727 N N . ILE A 1 91 ? 9.813 12.195 -14.491 1.00 81.62 91 ILE A N 1
ATOM 728 C CA . ILE A 1 91 ? 10.995 12.912 -13.999 1.00 81.62 91 ILE A CA 1
ATOM 729 C C . ILE A 1 91 ? 11.591 13.817 -15.078 1.00 81.62 91 ILE A C 1
ATOM 731 O O . ILE A 1 91 ? 12.010 14.933 -14.767 1.00 81.62 91 ILE A O 1
ATOM 735 N N . ASP A 1 92 ? 11.581 13.379 -16.335 1.00 80.00 92 ASP A N 1
ATOM 736 C CA . ASP A 1 92 ? 12.199 14.121 -17.434 1.00 80.00 92 ASP A CA 1
ATOM 737 C C . ASP A 1 92 ? 11.431 15.403 -17.729 1.00 80.00 92 ASP A C 1
ATOM 739 O O . ASP A 1 92 ? 12.018 16.470 -17.917 1.00 80.00 92 ASP A O 1
ATOM 743 N N . LYS A 1 93 ? 10.098 15.310 -17.724 1.00 84.62 93 LYS A N 1
ATOM 744 C CA . LYS A 1 93 ? 9.225 16.465 -17.944 1.00 84.62 93 LYS A CA 1
ATOM 745 C C . LYS A 1 93 ? 8.974 17.270 -16.672 1.00 84.62 93 LYS A C 1
ATOM 747 O O . LYS A 1 93 ? 8.377 18.337 -16.758 1.00 84.62 93 LYS A O 1
ATOM 752 N N . LYS A 1 94 ? 9.410 16.781 -15.503 1.00 84.69 94 LYS A N 1
ATOM 753 C CA . LYS A 1 94 ? 9.086 17.344 -14.179 1.00 84.69 94 LYS A CA 1
ATOM 754 C C . LYS A 1 94 ? 7.575 17.523 -13.982 1.00 84.69 94 LYS A C 1
ATOM 756 O O . LYS A 1 94 ? 7.126 18.515 -13.412 1.00 84.69 94 LYS A O 1
ATOM 761 N N . THR A 1 95 ? 6.788 16.566 -14.470 1.00 87.88 95 THR A N 1
ATOM 762 C CA . THR A 1 95 ? 5.320 16.587 -14.369 1.00 87.88 95 THR A CA 1
ATOM 763 C C . THR A 1 95 ? 4.813 15.369 -13.610 1.00 87.88 95 THR A C 1
ATOM 765 O O . THR A 1 95 ? 5.536 14.391 -13.411 1.00 87.88 95 THR A O 1
ATOM 768 N N . TYR A 1 96 ? 3.564 15.431 -13.158 1.00 85.81 96 TYR A N 1
ATOM 769 C CA . TYR A 1 96 ? 2.895 14.299 -12.535 1.00 85.81 96 TYR A CA 1
ATOM 770 C C . TYR A 1 96 ? 1.445 14.210 -13.000 1.00 85.81 96 TYR A C 1
ATOM 772 O O . TYR A 1 96 ? 0.802 15.228 -13.262 1.00 85.81 96 TYR A O 1
ATOM 780 N N . SER A 1 97 ? 0.920 12.990 -13.068 1.00 86.81 97 SER A N 1
ATOM 781 C CA . SER A 1 97 ? -0.509 12.740 -13.254 1.00 86.81 97 SER A CA 1
ATOM 782 C C . SER A 1 97 ? -1.104 12.162 -11.978 1.00 86.81 97 SER A C 1
ATOM 784 O O . SER A 1 97 ? -0.530 11.247 -11.382 1.00 86.81 97 SER A O 1
ATOM 786 N N . VAL A 1 98 ? -2.265 12.674 -11.579 1.00 86.44 98 VAL A N 1
ATOM 787 C CA . VAL A 1 98 ? -2.982 12.238 -10.377 1.00 86.44 98 VAL A CA 1
ATOM 788 C C . VAL A 1 98 ? -4.091 11.275 -10.769 1.00 86.44 98 VAL A C 1
ATOM 790 O O . VAL A 1 98 ? -4.837 11.530 -11.713 1.00 86.44 98 VAL A O 1
ATOM 793 N N . LYS A 1 99 ? -4.216 10.188 -10.015 1.00 80.88 99 LYS A N 1
ATOM 794 C CA . LYS A 1 99 ? -5.344 9.269 -10.071 1.00 80.88 99 LYS A CA 1
ATOM 795 C C . LYS A 1 99 ? -5.866 9.070 -8.655 1.00 80.88 99 LYS A C 1
ATOM 797 O O . LYS A 1 99 ? -5.116 8.651 -7.776 1.00 80.88 99 LYS A O 1
ATOM 802 N N . ASP A 1 100 ? -7.143 9.355 -8.439 1.00 76.62 100 ASP A N 1
ATOM 803 C CA . ASP A 1 100 ? -7.790 9.000 -7.180 1.00 76.62 100 ASP A CA 1
ATOM 804 C C . ASP A 1 100 ? -7.824 7.470 -7.060 1.00 76.62 100 ASP A C 1
ATOM 806 O O . ASP A 1 100 ? -8.172 6.758 -8.011 1.00 76.62 100 ASP A O 1
ATOM 810 N N . LEU A 1 101 ? -7.420 6.945 -5.904 1.00 68.50 101 LEU A N 1
ATOM 811 C CA . LEU A 1 101 ? -7.586 5.530 -5.611 1.00 68.50 101 LEU A CA 1
ATOM 812 C C . LEU A 1 101 ? -9.083 5.268 -5.491 1.00 68.50 101 LEU A C 1
ATOM 814 O O . LEU A 1 101 ? -9.789 5.927 -4.725 1.00 68.50 101 LEU A O 1
ATOM 818 N N . VAL A 1 102 ? -9.572 4.312 -6.279 1.00 63.62 102 VAL A N 1
ATOM 819 C CA . VAL A 1 102 ? -10.976 3.915 -6.236 1.00 63.62 102 VAL A CA 1
ATOM 820 C C . VAL A 1 102 ? -11.267 3.456 -4.815 1.00 63.62 102 VAL A C 1
ATOM 822 O O . VAL A 1 102 ? -10.718 2.455 -4.357 1.00 63.62 102 VAL A O 1
ATOM 825 N N . LYS A 1 103 ? -12.137 4.189 -4.115 1.00 61.81 103 LYS A N 1
ATOM 826 C CA . LYS A 1 103 ? -12.771 3.693 -2.899 1.00 61.81 103 LYS A CA 1
ATOM 827 C C . LYS A 1 103 ? -13.635 2.523 -3.345 1.00 61.81 103 LYS A C 1
ATOM 829 O O . LYS A 1 103 ? -14.753 2.729 -3.810 1.00 61.81 103 LYS A O 1
ATOM 834 N N . THR A 1 104 ? -13.105 1.306 -3.299 1.00 55.00 104 THR A N 1
ATOM 835 C CA . THR A 1 104 ? -13.950 0.123 -3.421 1.00 55.00 104 THR A CA 1
ATOM 836 C C . THR A 1 104 ? -14.951 0.220 -2.288 1.00 55.00 104 THR A C 1
ATOM 838 O O . THR A 1 104 ? -14.570 0.139 -1.120 1.00 55.00 104 THR A O 1
ATOM 841 N N . GLY A 1 105 ? -16.213 0.484 -2.632 1.00 53.44 105 GLY A N 1
ATOM 842 C CA . GLY A 1 105 ? -17.301 0.330 -1.684 1.00 53.44 105 GLY A CA 1
ATOM 843 C C . GLY A 1 105 ? -17.165 -1.053 -1.067 1.00 53.44 105 GLY A C 1
ATOM 844 O O . GLY A 1 105 ? -16.883 -2.022 -1.777 1.00 53.44 105 GLY A O 1
ATOM 845 N N . VAL A 1 106 ? -17.281 -1.135 0.253 1.00 57.22 106 VAL A N 1
ATOM 846 C CA . VAL A 1 106 ? -17.309 -2.427 0.929 1.00 57.22 106 VAL A CA 1
ATOM 847 C C . VAL A 1 106 ? -18.500 -3.171 0.350 1.00 57.22 106 VAL A C 1
ATOM 849 O O . VAL A 1 106 ? -19.638 -2.722 0.501 1.00 57.22 106 VAL A O 1
ATOM 852 N N . LYS A 1 107 ? -18.238 -4.249 -0.399 1.00 59.19 107 LYS A N 1
ATOM 853 C CA . LYS A 1 107 ? -19.310 -5.147 -0.822 1.00 59.19 107 LYS A CA 1
ATOM 854 C C . LYS A 1 107 ? -20.009 -5.598 0.451 1.00 59.19 107 LYS A C 1
ATOM 856 O O . LYS A 1 107 ? -19.339 -6.046 1.379 1.00 59.19 107 LYS A O 1
ATOM 861 N N . GLN A 1 108 ? -21.328 -5.447 0.495 1.00 65.81 108 GLN A N 1
ATOM 862 C CA . GLN A 1 108 ? -22.111 -6.079 1.542 1.00 65.81 108 GLN A CA 1
ATOM 863 C C . GLN A 1 108 ? -21.820 -7.581 1.458 1.00 65.81 108 GLN A C 1
ATOM 865 O O . GLN A 1 108 ? -21.995 -8.189 0.405 1.00 65.81 108 GLN A O 1
ATOM 870 N N . ALA A 1 109 ? -21.280 -8.139 2.536 1.00 73.75 109 ALA A N 1
ATOM 871 C CA . ALA A 1 109 ? -21.260 -9.567 2.762 1.00 73.75 109 ALA A CA 1
ATOM 872 C C . ALA A 1 109 ? -22.687 -10.126 2.611 1.00 73.75 109 ALA A C 1
ATOM 874 O O . ALA A 1 109 ? -23.654 -9.601 3.175 1.00 73.75 109 ALA A O 1
ATOM 875 N N . GLU A 1 110 ? -22.814 -11.172 1.809 1.00 84.44 110 GLU A N 1
ATOM 876 C CA . GLU A 1 110 ? -24.062 -11.902 1.599 1.00 84.44 110 GLU A CA 1
ATOM 877 C C . GLU A 1 110 ? -24.079 -13.139 2.501 1.00 84.44 110 GLU A C 1
ATOM 879 O O . GLU A 1 110 ? -23.063 -13.489 3.094 1.00 84.44 110 GLU A O 1
ATOM 884 N N . ARG A 1 111 ? -25.233 -13.800 2.643 1.00 86.75 111 ARG A N 1
ATOM 885 C CA . ARG A 1 111 ? -25.300 -15.075 3.375 1.00 86.75 111 ARG A CA 1
ATOM 886 C C . ARG A 1 111 ? -24.327 -16.076 2.758 1.00 86.75 111 ARG A C 1
ATOM 888 O O . ARG A 1 111 ? -24.330 -16.253 1.541 1.00 86.75 111 ARG A O 1
ATOM 895 N N . GLU A 1 112 ? -23.555 -16.762 3.590 1.00 89.12 112 GLU A N 1
ATOM 896 C CA . GLU A 1 112 ? -22.604 -17.773 3.132 1.00 89.12 112 GLU A CA 1
ATOM 897 C C . GLU A 1 112 ? -22.609 -18.999 4.050 1.00 89.12 112 GLU A C 1
ATOM 899 O O . GLU A 1 112 ? -23.315 -19.043 5.056 1.00 89.12 112 GLU A O 1
ATOM 904 N N . THR A 1 113 ? -21.876 -20.042 3.667 1.00 88.31 113 THR A N 1
ATOM 905 C CA . THR A 1 113 ? -21.725 -21.242 4.492 1.00 88.31 113 THR A CA 1
ATOM 906 C C . THR A 1 113 ? -20.345 -21.238 5.131 1.00 88.31 113 THR A C 1
ATOM 908 O O . THR A 1 113 ? -19.341 -21.416 4.441 1.00 88.31 113 THR A O 1
ATOM 911 N N . ILE A 1 114 ? -20.289 -21.089 6.456 1.00 81.06 114 ILE A N 1
ATOM 912 C CA . ILE A 1 114 ? -19.043 -21.117 7.232 1.00 81.06 114 ILE A CA 1
ATOM 913 C C . ILE A 1 114 ? -19.065 -22.363 8.110 1.00 81.06 114 ILE A C 1
ATOM 915 O O . ILE A 1 114 ? -19.997 -22.577 8.881 1.00 81.06 114 ILE A O 1
ATOM 919 N N . ALA A 1 115 ? -18.038 -23.206 7.978 1.00 84.69 115 ALA A N 1
ATOM 920 C CA . ALA A 1 115 ? -17.910 -24.452 8.741 1.00 84.69 115 ALA A CA 1
ATOM 921 C C . ALA A 1 115 ? -19.148 -25.379 8.662 1.00 84.69 115 ALA A C 1
ATOM 923 O O . ALA A 1 115 ? -19.452 -26.094 9.612 1.00 84.69 115 ALA A O 1
ATOM 924 N N . GLY A 1 116 ? -19.856 -25.372 7.526 1.00 86.25 116 GLY A N 1
ATOM 925 C CA . GLY A 1 116 ? -21.042 -26.205 7.292 1.00 86.25 116 GLY A CA 1
ATOM 926 C C . GLY A 1 116 ? -22.367 -25.614 7.786 1.00 86.25 116 GLY A C 1
ATOM 927 O O . GLY A 1 116 ? -23.406 -26.211 7.525 1.00 86.25 116 GLY A O 1
ATOM 928 N N . TYR A 1 117 ? -22.352 -24.445 8.429 1.00 86.38 117 TYR A N 1
ATOM 929 C CA . TYR A 1 117 ? -23.556 -23.751 8.891 1.00 86.38 117 TYR A CA 1
ATOM 930 C C . TYR A 1 117 ? -23.918 -22.603 7.956 1.00 86.38 117 TYR A C 1
ATOM 932 O O . TYR A 1 117 ? -23.035 -21.908 7.448 1.00 86.38 117 TYR A O 1
ATOM 940 N N . THR A 1 118 ? -25.216 -22.379 7.749 1.00 90.31 118 THR A N 1
ATOM 941 C CA . THR A 1 118 ? -25.690 -21.193 7.026 1.00 90.31 118 THR A CA 1
ATOM 942 C C . THR A 1 118 ? -25.535 -19.980 7.935 1.00 90.31 118 THR A C 1
ATOM 944 O O . THR A 1 118 ? -26.182 -19.906 8.979 1.00 90.31 118 THR A O 1
ATOM 947 N N . THR A 1 119 ? -24.675 -19.037 7.554 1.00 90.19 119 THR A N 1
ATOM 948 C CA . THR A 1 119 ? -24.392 -17.841 8.347 1.00 90.19 119 THR A CA 1
ATOM 949 C C . THR A 1 119 ? -25.044 -16.595 7.757 1.00 90.19 119 THR A C 1
ATOM 951 O O . THR A 1 119 ? -25.108 -16.385 6.542 1.00 90.19 119 THR A O 1
ATOM 954 N N . ILE A 1 120 ? -25.543 -15.741 8.647 1.00 88.94 120 ILE A N 1
ATOM 955 C CA . ILE A 1 120 ? -26.157 -14.455 8.332 1.00 88.94 120 ILE A CA 1
ATOM 956 C C . ILE A 1 120 ? -25.185 -13.353 8.772 1.00 88.94 120 ILE A C 1
ATOM 958 O O . ILE A 1 120 ? -24.798 -13.319 9.947 1.00 88.94 120 ILE A O 1
ATOM 962 N N . PRO A 1 121 ? -24.775 -12.454 7.862 1.00 85.56 121 PRO A N 1
ATOM 963 C CA . PRO A 1 121 ? -23.910 -11.342 8.215 1.00 85.56 121 PRO A CA 1
ATOM 964 C C . PRO A 1 121 ? -24.709 -10.286 8.983 1.00 85.56 121 PRO A C 1
ATOM 966 O O . PRO A 1 121 ? -25.786 -9.860 8.563 1.00 85.56 121 PRO A O 1
ATOM 969 N N . TYR A 1 122 ? -24.154 -9.833 10.099 1.00 80.44 122 TYR A N 1
ATOM 970 C CA . TYR A 1 122 ? -24.674 -8.747 10.908 1.00 80.44 122 TYR A CA 1
ATOM 971 C C . TYR A 1 122 ? -23.665 -7.608 10.965 1.00 80.44 122 TYR A C 1
ATOM 973 O O . TYR A 1 122 ? -22.536 -7.735 11.457 1.0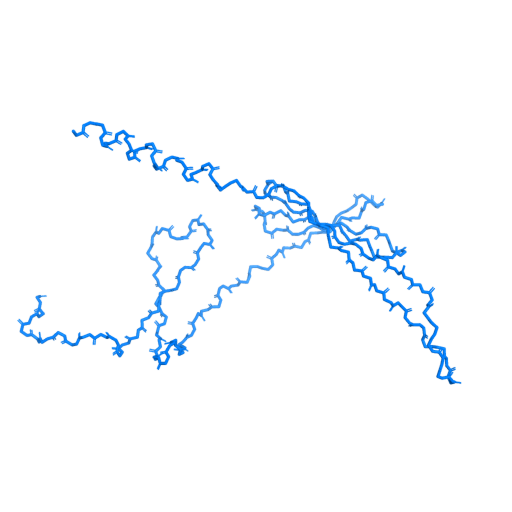0 80.44 122 TYR A O 1
ATOM 981 N N . TYR A 1 123 ? -24.115 -6.462 10.476 1.00 69.44 123 TYR A N 1
ATOM 982 C CA . TYR A 1 123 ? -23.348 -5.233 10.461 1.00 69.44 123 TYR A CA 1
ATOM 983 C C . TYR A 1 123 ? -23.628 -4.474 11.746 1.00 69.44 123 TYR A C 1
ATOM 985 O O . TYR A 1 123 ? -24.688 -3.866 11.901 1.00 69.44 123 TYR A O 1
ATOM 993 N N . ASN A 1 124 ? -22.679 -4.489 12.677 1.00 61.69 124 ASN A N 1
ATOM 994 C CA . ASN A 1 124 ? -22.778 -3.602 13.820 1.00 61.69 124 ASN A CA 1
ATOM 995 C C . ASN A 1 124 ? -22.323 -2.204 13.385 1.00 61.69 124 ASN A C 1
ATOM 997 O O . ASN A 1 124 ? -21.135 -1.921 13.312 1.00 61.69 124 ASN A O 1
ATOM 1001 N N . THR A 1 125 ? -23.263 -1.306 13.088 1.00 54.41 125 THR A N 1
ATOM 1002 C CA . THR A 1 125 ? -22.953 0.113 12.832 1.00 54.41 125 THR A CA 1
ATOM 1003 C C . THR A 1 125 ? -22.793 0.924 14.126 1.00 54.41 125 THR A C 1
ATOM 1005 O O . THR A 1 125 ? -22.931 2.150 14.110 1.00 54.41 125 THR A O 1
ATOM 1008 N N . GLY A 1 126 ? -22.556 0.262 15.262 1.00 44.94 126 GLY A N 1
ATOM 1009 C CA . GLY A 1 126 ? -22.418 0.872 16.578 1.00 44.94 126 GLY A CA 1
ATOM 1010 C C . GLY A 1 126 ? -21.222 1.819 16.665 1.00 44.94 126 GLY A C 1
ATOM 1011 O O . GLY A 1 126 ? -20.093 1.379 16.807 1.00 44.94 126 GLY A O 1
ATOM 1012 N N . LEU A 1 127 ? -21.511 3.120 16.565 1.00 44.25 127 LEU A N 1
ATOM 1013 C CA . LEU A 1 127 ? -20.871 4.327 17.131 1.00 44.25 127 LEU A CA 1
ATOM 1014 C C . LEU A 1 127 ? -19.337 4.489 17.292 1.00 44.25 127 LEU A C 1
ATOM 1016 O O . LEU A 1 127 ? -18.935 5.596 17.639 1.00 44.25 127 LEU A O 1
ATOM 1020 N N . SER A 1 128 ? -18.461 3.530 16.991 1.00 43.78 128 SER A N 1
ATOM 1021 C CA . SER A 1 128 ? -17.000 3.710 17.131 1.00 43.78 128 SER A CA 1
ATOM 1022 C C . SER A 1 128 ? -16.169 3.344 15.895 1.00 43.78 128 SER A C 1
ATOM 1024 O O . SER A 1 128 ? -15.049 3.832 15.757 1.00 43.78 128 SER A O 1
ATOM 1026 N N . GLU A 1 129 ? -16.699 2.574 14.941 1.00 47.78 129 GLU A N 1
ATOM 1027 C CA . GLU A 1 129 ? -15.882 2.036 13.834 1.00 47.78 129 GLU A CA 1
ATOM 1028 C C . GLU A 1 129 ? -15.721 2.979 12.629 1.00 47.78 129 GLU A C 1
ATOM 1030 O O . GLU A 1 129 ? -14.824 2.804 11.804 1.00 47.78 129 GLU A O 1
ATOM 1035 N N . LYS A 1 130 ? -16.509 4.062 12.547 1.00 45.69 130 LYS A N 1
ATOM 1036 C CA . LYS A 1 130 ? -16.402 5.040 11.444 1.00 45.69 130 LYS A CA 1
ATOM 1037 C C . LYS A 1 130 ? -15.085 5.827 11.419 1.00 45.69 130 LYS A C 1
ATOM 1039 O O . LYS A 1 130 ? -14.848 6.557 10.459 1.00 45.69 130 LYS A O 1
ATOM 1044 N N . HIS A 1 131 ? -14.229 5.697 12.432 1.00 43.38 131 HIS A N 1
ATOM 1045 C CA . HIS A 1 131 ? -13.059 6.561 12.588 1.00 43.38 131 HIS A CA 1
ATOM 1046 C C . HIS A 1 131 ? -11.727 5.988 12.084 1.00 43.38 131 HIS A C 1
ATOM 1048 O O . HIS A 1 131 ? -10.757 6.739 12.066 1.00 43.38 131 HIS A O 1
ATOM 1054 N N . GLN A 1 132 ? -11.642 4.726 11.640 1.00 48.25 132 GLN A N 1
ATOM 1055 C CA . GLN A 1 132 ? -10.339 4.135 11.260 1.00 48.25 132 GLN A CA 1
ATOM 1056 C C . GLN A 1 132 ? -10.341 3.263 9.994 1.00 48.25 132 GLN A C 1
ATOM 1058 O O . GLN A 1 132 ? -9.368 2.566 9.730 1.00 48.25 132 GLN A O 1
ATOM 1063 N N . GLY A 1 133 ? -11.405 3.287 9.183 1.00 49.78 133 GLY A N 1
ATOM 1064 C CA . GLY A 1 133 ? -11.459 2.471 7.959 1.00 49.78 133 GLY A CA 1
ATOM 1065 C C . GLY A 1 133 ? -11.494 0.957 8.214 1.00 49.78 133 GLY A C 1
ATOM 1066 O O . GLY A 1 133 ? -11.296 0.179 7.283 1.00 49.78 133 GLY A O 1
ATOM 1067 N N . LEU A 1 134 ? -11.754 0.545 9.458 1.00 48.19 134 LEU A N 1
ATOM 1068 C CA . LEU A 1 134 ? -11.979 -0.840 9.841 1.00 48.19 134 LEU A CA 1
ATOM 1069 C C . LEU A 1 134 ? -13.462 -1.166 9.630 1.00 48.19 134 LEU A C 1
ATOM 1071 O O . LEU A 1 134 ? -14.326 -0.434 10.106 1.00 48.19 134 LEU A O 1
ATOM 1075 N N . TYR A 1 135 ? -13.748 -2.246 8.909 1.00 58.00 135 TYR A N 1
ATOM 1076 C CA . TYR A 1 135 ? -15.104 -2.760 8.730 1.00 58.00 135 TYR A CA 1
ATOM 1077 C C . TYR A 1 135 ? -15.183 -4.130 9.390 1.00 58.00 135 TYR A C 1
ATOM 1079 O O . TYR A 1 135 ? -14.539 -5.072 8.926 1.00 58.00 135 TYR A O 1
ATOM 1087 N N . VAL A 1 136 ? -15.959 -4.244 10.466 1.00 62.78 136 VAL A N 1
ATOM 1088 C CA . VAL A 1 136 ? -16.202 -5.522 11.137 1.00 62.78 136 VAL A CA 1
ATOM 1089 C C . VAL A 1 136 ? -17.530 -6.096 10.645 1.00 62.78 136 VAL A C 1
ATOM 1091 O O . VAL A 1 136 ? -18.570 -5.442 10.693 1.00 62.78 136 VAL A O 1
ATOM 1094 N N . THR A 1 137 ? -17.501 -7.335 10.152 1.00 70.50 137 THR A N 1
ATOM 1095 C CA . THR A 1 137 ? -18.711 -8.117 9.857 1.00 70.50 137 THR A CA 1
ATOM 1096 C C . THR A 1 137 ? -18.780 -9.258 10.857 1.00 70.50 137 THR A C 1
ATOM 1098 O O . THR A 1 137 ? -17.864 -10.077 10.919 1.00 70.50 137 THR A O 1
ATOM 1101 N N . ASN A 1 138 ? -19.848 -9.298 11.651 1.00 79.19 138 ASN A N 1
ATOM 1102 C CA . ASN A 1 138 ? -20.114 -10.421 12.544 1.00 79.19 138 ASN A CA 1
ATOM 1103 C C . ASN A 1 138 ? -20.968 -11.442 11.795 1.00 79.19 138 ASN A C 1
ATOM 1105 O O . ASN A 1 138 ? -21.876 -11.057 11.063 1.00 79.19 138 ASN A O 1
ATOM 1109 N N . TRP A 1 139 ? -20.694 -12.728 11.976 1.00 82.12 139 TRP A N 1
ATOM 1110 C CA . TRP A 1 139 ? -21.446 -13.805 11.338 1.00 82.12 139 TRP A CA 1
ATOM 1111 C C . TRP A 1 139 ? -22.156 -14.627 12.403 1.00 82.12 139 TRP A C 1
ATOM 1113 O O . TRP A 1 139 ? -21.522 -15.066 13.362 1.00 82.12 139 TRP A O 1
ATOM 1123 N N . TYR A 1 140 ? -23.456 -14.844 12.223 1.00 84.94 140 TYR A N 1
ATOM 1124 C CA . TYR A 1 140 ? -24.278 -15.638 13.133 1.00 84.94 140 TYR A CA 1
ATOM 1125 C C . TYR A 1 140 ? -24.864 -16.841 12.404 1.00 84.94 140 TYR A C 1
ATOM 1127 O O . TYR A 1 140 ? -25.271 -16.721 11.252 1.00 84.94 140 TYR A O 1
ATOM 1135 N N . ALA A 1 141 ? -24.908 -17.991 13.072 1.00 89.12 141 ALA A N 1
ATOM 1136 C CA . ALA A 1 141 ? -25.592 -19.185 12.590 1.00 89.12 141 ALA A CA 1
ATOM 1137 C C . ALA A 1 141 ? -26.744 -19.500 13.542 1.00 89.12 141 ALA A C 1
ATOM 1139 O O . ALA A 1 141 ? -26.497 -19.848 14.697 1.00 89.12 141 ALA A O 1
ATOM 1140 N N . ASP A 1 142 ? -27.981 -19.404 13.055 1.00 80.81 142 ASP A N 1
ATOM 1141 C CA . ASP A 1 142 ? -29.183 -19.682 13.855 1.00 80.81 142 ASP A CA 1
ATOM 1142 C C . ASP A 1 142 ? -29.189 -21.127 14.397 1.00 80.81 142 ASP A C 1
ATOM 1144 O O . ASP A 1 142 ? -29.674 -21.393 15.496 1.00 80.81 142 ASP A O 1
ATOM 1148 N N . ASP A 1 143 ? -28.547 -22.046 13.670 1.00 78.94 143 ASP A N 1
ATOM 1149 C CA . ASP A 1 143 ? -28.417 -23.465 14.019 1.00 78.94 143 ASP A CA 1
ATOM 1150 C C . ASP A 1 143 ? -27.535 -23.731 15.255 1.00 78.94 143 ASP A C 1
ATOM 1152 O O . ASP A 1 143 ? -27.592 -24.818 15.831 1.00 78.94 143 ASP A O 1
ATOM 1156 N N . LEU A 1 144 ? -26.702 -22.766 15.665 1.00 76.75 144 LEU A N 1
ATOM 1157 C CA . LEU A 1 144 ? -25.793 -22.903 16.811 1.00 76.75 144 LEU A CA 1
ATOM 1158 C C . LEU A 1 144 ? -26.374 -22.348 18.118 1.00 76.75 144 LEU A C 1
ATOM 1160 O O . LEU A 1 144 ? -25.744 -22.483 19.171 1.00 76.75 144 LEU A O 1
ATOM 1164 N N . TYR A 1 145 ? -27.559 -21.736 18.084 1.00 74.06 145 TYR A N 1
ATOM 1165 C CA . TYR A 1 145 ? -28.197 -21.232 19.295 1.00 74.06 145 TYR A CA 1
ATOM 1166 C C . TYR A 1 145 ? -28.900 -22.357 20.053 1.00 74.06 145 TYR A C 1
ATOM 1168 O O . TYR A 1 145 ? -29.671 -23.145 19.503 1.00 74.06 145 TYR A O 1
ATOM 1176 N N . PHE A 1 146 ? -28.672 -22.400 21.362 1.00 70.75 146 PHE A N 1
ATOM 1177 C CA . PHE A 1 146 ? -29.484 -23.210 22.256 1.00 70.75 146 PHE A CA 1
ATOM 1178 C C . PHE A 1 146 ? -30.846 -22.532 22.424 1.00 70.75 146 PHE A C 1
ATOM 1180 O O . PHE A 1 146 ? -30.927 -21.346 22.739 1.00 70.75 146 PHE A O 1
ATOM 1187 N N . LYS A 1 147 ? -31.932 -23.282 22.218 1.00 68.31 147 LYS A N 1
ATOM 1188 C CA . LYS A 1 147 ? -33.274 -22.791 22.542 1.00 68.31 147 LYS A CA 1
ATOM 1189 C C . LYS A 1 147 ? -33.384 -22.690 24.058 1.00 68.31 147 LYS A C 1
ATOM 1191 O O . LYS A 1 147 ? -33.331 -23.711 24.743 1.00 68.31 147 LYS A O 1
ATOM 1196 N N . VAL A 1 148 ? -33.516 -21.473 24.573 1.00 70.31 148 VAL A N 1
ATOM 1197 C CA . VAL A 1 148 ? -33.839 -21.252 25.982 1.00 70.31 148 VAL A CA 1
ATOM 1198 C C . VAL A 1 148 ? -35.311 -21.630 26.170 1.00 70.31 148 VAL A C 1
ATOM 1200 O O . VAL A 1 148 ? -36.156 -21.154 25.413 1.00 70.31 148 VAL A O 1
ATOM 1203 N N . PRO A 1 149 ? -35.647 -22.531 27.108 1.00 75.44 149 PRO A N 1
ATOM 1204 C CA . PRO A 1 149 ? -37.033 -22.773 27.479 1.00 75.44 149 PRO A CA 1
ATOM 1205 C C . PRO A 1 149 ? -37.697 -21.458 27.879 1.00 75.44 149 PRO A C 1
ATOM 1207 O O . PRO A 1 149 ? -37.105 -20.674 28.613 1.00 75.44 149 PRO A O 1
ATOM 1210 N N . GLN A 1 150 ? -38.935 -21.247 27.444 1.00 75.81 150 GLN A N 1
ATOM 1211 C CA . GLN A 1 150 ? -39.681 -20.003 27.670 1.00 75.81 150 GLN A CA 1
ATOM 1212 C C . GLN A 1 150 ? -39.814 -19.638 29.165 1.00 75.81 150 GLN A C 1
ATOM 1214 O O . GLN A 1 150 ? -39.970 -18.481 29.524 1.00 75.81 150 GLN A O 1
ATOM 1219 N N . GLU A 1 151 ? -39.691 -20.633 30.044 1.00 80.56 151 GLU A N 1
ATOM 1220 C CA . GLU A 1 151 ? -39.667 -20.508 31.507 1.00 80.56 151 GLU A CA 1
ATOM 1221 C C . GLU A 1 151 ? -38.415 -19.791 32.055 1.00 80.56 151 GLU A C 1
ATOM 1223 O O . GLU A 1 151 ? -38.405 -19.371 33.211 1.00 80.56 151 GLU A O 1
ATOM 1228 N N . LEU A 1 152 ? -37.353 -19.680 31.251 1.00 68.81 152 LEU A N 1
ATOM 1229 C CA . LEU A 1 152 ? -36.060 -19.082 31.601 1.00 68.81 152 LEU A CA 1
ATOM 1230 C C . LEU A 1 152 ? -35.771 -17.779 30.829 1.00 68.81 152 LEU A C 1
ATOM 1232 O O . LEU A 1 152 ? -34.713 -17.181 31.033 1.00 68.81 152 LEU A O 1
ATOM 1236 N N . GLU A 1 153 ? -36.678 -17.339 29.950 1.00 67.12 153 GLU A N 1
ATOM 1237 C CA . GLU A 1 153 ? -36.607 -16.024 29.301 1.00 67.12 153 GLU A CA 1
ATOM 1238 C C . GLU A 1 153 ? -37.123 -14.955 30.286 1.00 67.12 153 GLU A C 1
ATOM 1240 O O . GLU A 1 153 ? -38.292 -14.972 30.666 1.00 67.12 153 GLU A O 1
ATOM 1245 N N . VAL A 1 154 ? -36.224 -14.077 30.757 1.00 60.88 154 VAL A N 1
ATOM 1246 C CA . VAL A 1 154 ? -36.503 -12.989 31.726 1.00 60.88 154 VAL A CA 1
ATOM 1247 C C . VAL A 1 154 ? -37.057 -11.752 31.031 1.00 60.88 154 VAL A C 1
ATOM 1249 O O . VAL A 1 154 ? -36.453 -11.346 30.011 1.00 60.88 154 VAL A O 1
#

Radius of gyration: 27.03 Å; chains: 1; bounding box: 58×44×86 Å

pLDDT: mean 72.82, std 13.77, range [43.38, 91.56]

Secondary structure (DSSP, 8-state):
-HHHHHHHHHHHHSHHHH-----EEEEEEEEEEEEE--SSS---EEEEEEEEEEEEEEETTEEEEEEE-TTSPPEEEEEETTTTEEEEEETTTTEEEEEE------PPPPPEEETTEEEEEE----TTGGGTT----EEE-GGG-----GGG--

Foldseek 3Di:
DVVVVVVVVVVVVVVVVVDDPDFAKDKDWDFDQDWDDDPDDPDTDRPDGFTWIWMWGDDVQKIWIWTDTGPDDIWIWIQGNVQQKIWTADPVVRDIDIDRNPPPDPPPDQFDADPNATWDWDFDPPDDPVPPPDGDIDIDGPVPDDDDPPVPDD